Protein AF-A0A401JDH5-F1 (afdb_monomer)

pLDDT: mean 74.89, std 17.39, range [32.38, 92.31]

Secondary structure (DSSP, 8-state):
--HHHHHHHHHHHHHHHHHTT--HHHHHHHHHHHHHHHHHHHHHSTTT-PPPSSPTTSSHHHHTT--HHHHHHHHHHHHHHHHTSSTHHHHHH-----------

Foldseek 3Di:
DDPVVVVVVLVVVVVVVVVVVDDPVNSVLLVVVLVLLVVLVVCCDPPNVDDRPQDPCLGPVVLVVDDDPR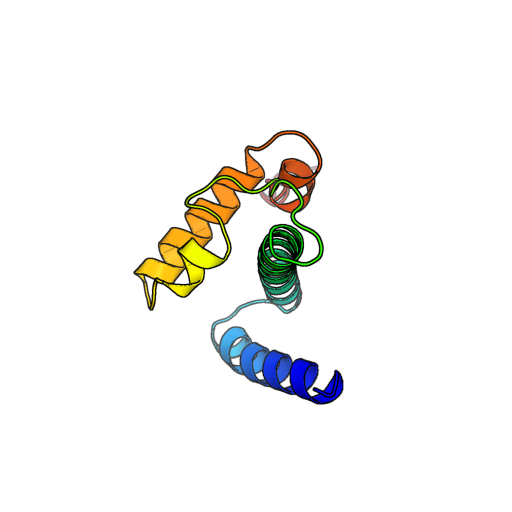SVVSPVVSLVVQCPDPDPSVVSSVPPPPPPDDDD

Structure (mmCIF, N/CA/C/O backbone):
data_AF-A0A401JDH5-F1
#
_entry.id   AF-A0A401JDH5-F1
#
loop_
_atom_site.group_PDB
_atom_site.id
_atom_site.type_symbol
_atom_site.label_atom_id
_atom_site.label_alt_id
_atom_site.label_comp_id
_atom_site.label_asym_id
_atom_site.label_entity_id
_atom_site.label_seq_id
_atom_site.pdbx_PDB_ins_code
_atom_site.Cartn_x
_atom_site.Cartn_y
_atom_site.Cartn_z
_atom_site.occupancy
_atom_site.B_iso_or_equiv
_atom_site.auth_seq_id
_atom_site.auth_comp_id
_atom_site.auth_asym_id
_atom_site.auth_atom_id
_atom_site.pdbx_PDB_model_num
ATOM 1 N N . MET A 1 1 ? 12.367 -19.260 7.137 1.00 44.72 1 MET A N 1
ATOM 2 C CA . MET A 1 1 ? 12.851 -18.514 5.951 1.00 44.72 1 MET A CA 1
ATOM 3 C C . MET A 1 1 ? 13.953 -17.570 6.401 1.00 44.72 1 MET A C 1
ATOM 5 O O . MET A 1 1 ? 13.745 -16.867 7.377 1.00 44.72 1 MET A O 1
ATOM 9 N N . ASN A 1 2 ? 15.125 -17.612 5.762 1.00 49.81 2 ASN A N 1
ATOM 10 C CA . ASN A 1 2 ? 16.282 -16.779 6.109 1.00 49.81 2 ASN A CA 1
ATOM 11 C C . ASN A 1 2 ? 16.109 -15.377 5.490 1.00 49.81 2 ASN A C 1
ATOM 13 O O . ASN A 1 2 ? 15.767 -15.271 4.310 1.00 49.81 2 ASN A O 1
ATOM 17 N N . SER A 1 3 ? 16.322 -14.314 6.272 1.00 44.88 3 SER A N 1
ATOM 18 C CA . SER A 1 3 ? 16.197 -12.913 5.838 1.00 44.88 3 SER A CA 1
ATOM 19 C C . SER A 1 3 ? 17.050 -12.606 4.604 1.00 44.88 3 SER A C 1
ATOM 21 O O . SER A 1 3 ? 16.593 -11.898 3.709 1.00 44.88 3 SER A O 1
ATOM 23 N N . ALA A 1 4 ? 18.224 -13.231 4.480 1.00 45.50 4 ALA A N 1
ATOM 24 C CA . ALA A 1 4 ? 19.095 -13.103 3.311 1.00 45.50 4 ALA A CA 1
ATOM 25 C C . ALA A 1 4 ? 18.425 -13.563 2.001 1.00 45.50 4 ALA A C 1
ATOM 27 O O . ALA A 1 4 ? 18.631 -12.965 0.948 1.00 45.50 4 ALA A O 1
ATOM 28 N N . THR A 1 5 ? 17.573 -14.591 2.058 1.00 46.34 5 THR A N 1
ATOM 29 C CA . THR A 1 5 ? 16.857 -15.113 0.883 1.00 46.34 5 THR A CA 1
ATOM 30 C C . THR A 1 5 ? 15.744 -14.168 0.426 1.00 46.34 5 THR A C 1
ATOM 32 O O . THR A 1 5 ? 15.484 -14.054 -0.769 1.00 46.34 5 THR A O 1
ATOM 35 N N . ILE A 1 6 ? 15.095 -13.468 1.362 1.00 55.09 6 ILE A N 1
ATOM 36 C CA . ILE A 1 6 ? 14.093 -12.439 1.047 1.00 55.09 6 ILE A CA 1
ATOM 37 C C . ILE A 1 6 ? 14.787 -11.228 0.423 1.00 55.09 6 ILE A C 1
ATOM 39 O O . ILE A 1 6 ? 14.360 -10.765 -0.629 1.00 55.09 6 ILE A O 1
ATOM 43 N N . VAL A 1 7 ? 15.906 -10.787 1.008 1.00 49.97 7 VAL A N 1
ATOM 44 C CA . VAL A 1 7 ? 16.716 -9.686 0.469 1.00 49.97 7 VAL A CA 1
ATOM 45 C C . VAL A 1 7 ? 17.191 -9.995 -0.947 1.00 49.97 7 VAL A C 1
ATOM 47 O O . VAL A 1 7 ? 17.048 -9.141 -1.808 1.00 49.97 7 VAL A O 1
ATOM 50 N N . GLN A 1 8 ? 17.664 -11.211 -1.235 1.00 48.81 8 GLN A N 1
ATOM 51 C CA . GLN A 1 8 ? 18.064 -11.588 -2.597 1.00 48.81 8 GLN A CA 1
ATOM 52 C C . GLN A 1 8 ? 16.902 -11.614 -3.597 1.00 48.81 8 GLN A C 1
ATOM 54 O O . GLN A 1 8 ? 17.077 -11.188 -4.736 1.00 48.81 8 GLN A O 1
ATOM 59 N N . LYS A 1 9 ? 15.712 -12.082 -3.198 1.00 57.34 9 LYS A N 1
ATOM 60 C CA . LYS A 1 9 ? 14.530 -12.046 -4.077 1.00 57.34 9 LYS A CA 1
ATOM 61 C C . LYS A 1 9 ? 14.093 -10.616 -4.377 1.00 57.34 9 LYS A C 1
ATOM 63 O O . LYS A 1 9 ? 13.799 -10.313 -5.527 1.00 57.34 9 LYS A O 1
ATOM 68 N N . LEU A 1 10 ? 14.115 -9.751 -3.364 1.00 53.47 10 LEU A N 1
ATOM 69 C CA . LEU A 1 10 ? 13.877 -8.320 -3.529 1.00 53.47 10 LEU A CA 1
ATOM 70 C C . LEU A 1 10 ? 14.938 -7.706 -4.448 1.00 53.47 10 LEU A C 1
ATOM 72 O O . LEU A 1 10 ? 14.581 -7.002 -5.379 1.00 53.47 10 LEU A O 1
ATOM 76 N N . TRP A 1 11 ? 16.217 -8.042 -4.260 1.00 57.84 11 TRP A N 1
ATOM 77 C CA . TRP A 1 11 ? 17.330 -7.539 -5.075 1.00 57.84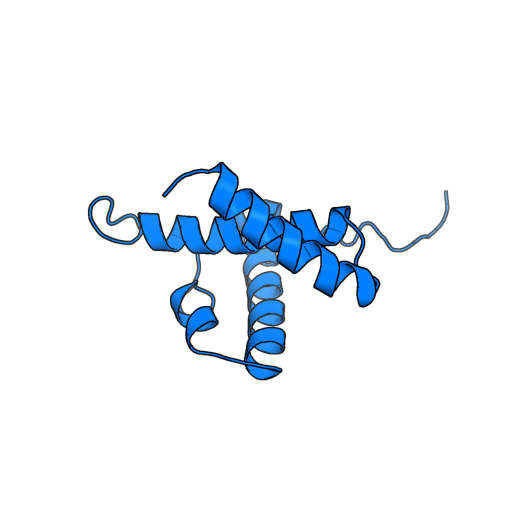 11 TRP A CA 1
ATOM 78 C C . TRP A 1 11 ? 17.223 -7.940 -6.551 1.00 57.84 11 TRP A C 1
ATOM 80 O O . TRP A 1 11 ? 17.463 -7.126 -7.438 1.00 57.84 11 TRP A O 1
ATOM 90 N N . ASN A 1 12 ? 16.805 -9.177 -6.826 1.00 58.09 12 ASN A N 1
ATOM 91 C CA . ASN A 1 12 ? 16.576 -9.643 -8.193 1.00 58.09 12 ASN A CA 1
ATOM 92 C C . ASN A 1 12 ? 15.400 -8.919 -8.860 1.00 58.09 12 ASN A C 1
ATOM 94 O O . ASN A 1 12 ? 15.472 -8.630 -10.050 1.00 58.09 12 ASN A O 1
ATOM 98 N N . TYR A 1 13 ? 14.359 -8.574 -8.099 1.00 56.19 13 TYR A N 1
ATOM 99 C CA . TYR A 1 13 ? 13.250 -7.754 -8.591 1.00 56.19 13 TYR A CA 1
ATOM 100 C C . TYR A 1 13 ? 13.674 -6.292 -8.828 1.00 56.19 13 TYR A C 1
ATOM 102 O O . TYR A 1 13 ? 13.257 -5.692 -9.815 1.00 56.19 13 TYR A O 1
ATOM 110 N N . CYS A 1 14 ? 14.565 -5.739 -7.986 1.00 52.62 14 CYS A N 1
ATOM 111 C CA . CYS A 1 14 ? 15.139 -4.399 -8.180 1.00 52.62 14 CYS A CA 1
ATOM 112 C C . CYS A 1 14 ? 15.835 -4.260 -9.533 1.00 52.62 14 CYS A C 1
ATOM 114 O O . CYS A 1 14 ? 15.753 -3.206 -10.153 1.00 52.62 14 CYS A O 1
ATOM 116 N N . ASN A 1 15 ? 16.571 -5.294 -9.955 1.00 57.91 15 ASN A N 1
ATOM 117 C CA . ASN A 1 15 ? 17.327 -5.251 -11.205 1.00 57.91 15 ASN A CA 1
ATOM 118 C C . ASN A 1 15 ? 16.389 -5.133 -12.410 1.00 57.91 15 ASN A C 1
ATOM 120 O O . ASN A 1 15 ? 16.652 -4.324 -13.286 1.00 57.91 15 ASN A O 1
ATOM 124 N N . VAL A 1 16 ? 15.259 -5.848 -12.388 1.00 59.75 16 VAL A N 1
ATOM 125 C CA . VAL A 1 16 ? 14.232 -5.769 -13.438 1.00 59.75 16 VAL A CA 1
ATOM 126 C C . VAL A 1 16 ? 13.591 -4.375 -13.486 1.00 59.75 16 VAL A C 1
ATOM 128 O O . VAL A 1 16 ? 13.462 -3.802 -14.556 1.00 59.75 16 VAL A O 1
ATOM 131 N N . LEU A 1 17 ? 13.256 -3.785 -12.332 1.00 57.12 17 LEU A N 1
ATOM 132 C CA . LEU A 1 17 ? 12.608 -2.461 -12.269 1.00 57.12 17 LEU A CA 1
ATOM 133 C C . LEU A 1 17 ? 13.558 -1.289 -12.568 1.00 57.12 17 LEU A C 1
ATOM 135 O O . LEU A 1 17 ? 13.126 -0.232 -13.027 1.00 57.12 17 LEU A O 1
ATOM 139 N N . ARG A 1 18 ? 14.858 -1.458 -12.303 1.00 56.59 18 ARG A N 1
ATOM 140 C CA . ARG A 1 18 ? 15.892 -0.479 -12.660 1.00 56.59 18 ARG A CA 1
ATOM 141 C C . ARG A 1 18 ? 16.055 -0.365 -14.174 1.00 56.59 18 ARG A C 1
ATOM 143 O O . ARG A 1 18 ? 16.283 0.742 -14.661 1.00 56.59 18 ARG A O 1
ATOM 150 N N . ASP A 1 19 ? 15.939 -1.480 -14.891 1.00 59.16 19 ASP A N 1
ATOM 151 C CA . ASP A 1 19 ? 16.027 -1.499 -16.353 1.00 59.16 19 ASP A CA 1
ATOM 152 C C . ASP A 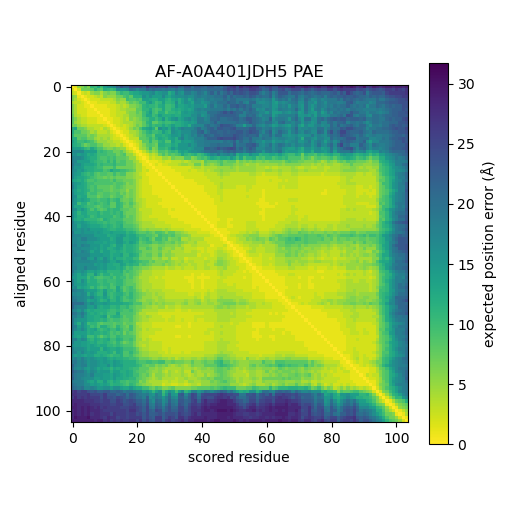1 19 ? 14.857 -0.728 -17.005 1.00 59.16 19 ASP A C 1
ATOM 154 O O . ASP A 1 19 ? 15.033 -0.151 -18.077 1.00 59.16 19 ASP A O 1
ATOM 158 N N . ASP A 1 20 ? 13.727 -0.582 -16.297 1.00 61.50 20 ASP A N 1
ATOM 159 C CA . ASP A 1 20 ? 12.567 0.240 -16.684 1.00 61.50 20 ASP A CA 1
ATOM 160 C C . ASP A 1 20 ? 12.660 1.722 -16.234 1.00 61.50 20 ASP A C 1
ATOM 162 O O . ASP A 1 20 ? 11.713 2.495 -16.394 1.00 61.50 20 ASP A O 1
ATOM 166 N N . GLY A 1 21 ? 13.800 2.158 -15.678 1.00 65.19 21 GLY A N 1
ATOM 167 C CA . GLY A 1 21 ? 14.065 3.564 -15.331 1.00 65.19 21 GLY A CA 1
ATOM 168 C C . GLY A 1 21 ? 13.647 4.001 -13.920 1.00 65.19 21 GLY A C 1
ATOM 169 O O . GLY A 1 21 ? 13.711 5.193 -13.611 1.00 65.19 21 GLY A O 1
ATOM 170 N N . MET A 1 22 ? 13.256 3.072 -13.041 1.00 72.25 22 MET A N 1
ATOM 171 C CA . MET A 1 22 ? 12.922 3.377 -11.644 1.00 72.25 22 MET A CA 1
ATOM 172 C C . MET A 1 22 ? 14.181 3.695 -10.821 1.00 72.25 22 MET A C 1
ATOM 174 O O . MET A 1 22 ? 15.165 2.947 -10.846 1.00 72.25 22 MET A O 1
ATOM 178 N N . SER A 1 23 ? 14.161 4.787 -10.048 1.00 74.94 23 SER A N 1
ATOM 179 C CA . SER A 1 23 ? 15.271 5.101 -9.143 1.00 74.94 23 SER A CA 1
ATOM 180 C C . SER A 1 23 ? 15.280 4.166 -7.925 1.00 74.94 23 SER A C 1
ATOM 182 O O . SER A 1 23 ? 14.250 3.639 -7.505 1.00 74.94 23 SER A O 1
ATOM 184 N N . TYR A 1 24 ? 16.450 3.977 -7.305 1.00 71.69 24 TYR A N 1
ATOM 185 C CA . TYR A 1 24 ? 16.560 3.177 -6.076 1.00 71.69 24 TYR A CA 1
ATOM 186 C C . TYR A 1 24 ? 15.662 3.714 -4.947 1.00 71.69 24 TYR A C 1
ATOM 188 O O . TYR A 1 24 ? 15.093 2.929 -4.192 1.00 71.69 24 TYR A O 1
ATOM 196 N N . GLY A 1 25 ? 15.520 5.041 -4.849 1.00 75.25 25 GLY A N 1
ATOM 197 C CA . GLY A 1 25 ? 14.644 5.684 -3.868 1.00 75.25 25 GLY A CA 1
ATOM 19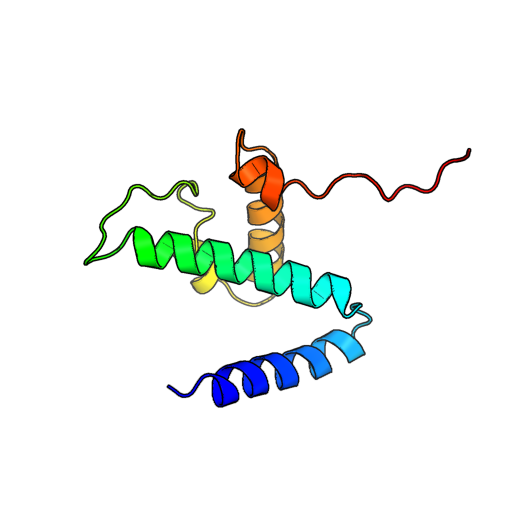8 C C . GLY A 1 25 ? 13.175 5.334 -4.094 1.00 75.25 25 GLY A C 1
ATOM 199 O O . GLY A 1 25 ? 12.510 4.897 -3.157 1.00 75.25 25 GLY A O 1
ATOM 200 N N . ASP A 1 26 ? 12.708 5.432 -5.342 1.00 74.88 26 ASP A N 1
ATOM 201 C CA . ASP A 1 26 ? 11.326 5.094 -5.705 1.00 74.88 26 ASP A CA 1
ATOM 202 C C . ASP A 1 26 ? 11.026 3.618 -5.425 1.00 74.88 26 ASP A C 1
ATOM 204 O O . ASP A 1 26 ? 9.985 3.283 -4.865 1.00 74.88 26 ASP A O 1
ATOM 208 N N . TYR A 1 27 ? 11.963 2.721 -5.737 1.00 74.44 27 TYR A N 1
ATOM 209 C CA . TYR A 1 27 ? 11.793 1.297 -5.460 1.00 74.44 27 TYR A CA 1
ATOM 210 C C . TYR A 1 27 ? 11.667 0.993 -3.959 1.00 74.44 27 TYR A C 1
ATOM 212 O O . TYR A 1 27 ? 10.782 0.241 -3.541 1.00 74.44 27 TYR A O 1
ATOM 220 N N . VAL A 1 28 ? 12.545 1.570 -3.131 1.00 80.69 28 VAL A N 1
ATOM 221 C CA . VAL A 1 28 ? 12.495 1.379 -1.673 1.00 80.69 28 VAL A CA 1
ATOM 222 C C . VAL A 1 28 ? 11.187 1.931 -1.100 1.00 80.69 28 VAL A C 1
ATOM 224 O O . VAL A 1 28 ? 10.604 1.309 -0.208 1.00 80.69 28 VAL A O 1
ATOM 227 N N . GLU A 1 29 ? 10.693 3.051 -1.631 1.00 83.62 29 GLU A N 1
ATOM 228 C CA . GLU A 1 29 ? 9.386 3.610 -1.276 1.00 83.62 29 GLU A CA 1
ATOM 229 C C . GLU A 1 29 ? 8.249 2.628 -1.608 1.00 83.62 29 GLU A C 1
ATOM 231 O O . GLU A 1 29 ? 7.470 2.272 -0.720 1.00 83.62 29 GLU A O 1
ATOM 236 N N . GLN A 1 30 ? 8.202 2.095 -2.836 1.00 82.31 30 GLN A N 1
ATOM 237 C CA . GLN A 1 30 ? 7.165 1.134 -3.234 1.00 82.31 30 GLN A CA 1
ATOM 238 C C . GLN A 1 30 ? 7.196 -0.150 -2.394 1.00 82.31 30 GLN A C 1
ATOM 240 O O . GLN A 1 30 ? 6.153 -0.635 -1.947 1.00 82.31 30 GLN A O 1
ATOM 245 N N . LEU A 1 31 ? 8.385 -0.684 -2.103 1.00 83.75 31 LEU A N 1
ATOM 246 C CA . LEU A 1 31 ? 8.512 -1.816 -1.184 1.00 83.75 31 LEU A CA 1
ATOM 247 C C . LEU A 1 31 ? 7.998 -1.492 0.218 1.00 83.75 31 LEU A C 1
ATOM 249 O O . LEU A 1 31 ? 7.380 -2.343 0.859 1.00 83.75 31 LEU A O 1
ATOM 253 N N . THR A 1 32 ? 8.271 -0.282 0.703 1.00 86.50 32 THR A N 1
ATOM 254 C CA . THR A 1 32 ? 7.840 0.158 2.031 1.00 86.50 32 THR A CA 1
ATOM 255 C C . THR A 1 32 ? 6.316 0.180 2.112 1.00 86.50 32 THR A C 1
ATOM 257 O O . THR A 1 32 ? 5.747 -0.350 3.068 1.00 86.50 32 THR A O 1
ATOM 260 N N . TYR A 1 33 ? 5.640 0.693 1.083 1.00 88.19 33 TYR A N 1
ATOM 261 C CA . TYR A 1 33 ? 4.178 0.680 0.983 1.00 88.19 33 TYR A CA 1
ATOM 262 C C . TYR A 1 33 ? 3.593 -0.733 0.983 1.00 88.19 33 TYR A C 1
ATOM 264 O O . TYR A 1 33 ? 2.702 -1.034 1.784 1.00 88.19 33 TYR A O 1
ATOM 272 N N . LEU A 1 34 ? 4.134 -1.627 0.153 1.00 88.69 34 LEU A N 1
ATOM 273 C CA . LEU A 1 34 ? 3.708 -3.028 0.113 1.00 88.69 34 LEU A CA 1
ATOM 274 C C . LEU A 1 34 ? 3.926 -3.732 1.458 1.00 88.69 34 LEU A C 1
ATOM 276 O O . LEU A 1 34 ? 3.068 -4.495 1.909 1.00 88.69 34 LEU A O 1
ATOM 280 N N . LEU A 1 35 ? 5.040 -3.446 2.136 1.00 88.69 35 LEU A N 1
ATOM 281 C CA . LEU A 1 35 ? 5.330 -3.998 3.454 1.00 88.69 35 LEU A CA 1
ATOM 282 C C . LEU A 1 35 ? 4.315 -3.521 4.500 1.00 88.69 35 LEU A C 1
ATOM 284 O O . LEU A 1 35 ? 3.809 -4.344 5.262 1.00 88.69 35 LEU A O 1
ATOM 288 N N . PHE A 1 36 ? 3.965 -2.231 4.515 1.00 89.31 36 PHE A N 1
ATOM 289 C CA . PHE A 1 36 ? 2.937 -1.703 5.417 1.00 89.31 36 PHE A CA 1
ATOM 290 C C . PHE A 1 36 ? 1.584 -2.383 5.208 1.00 89.31 36 PHE A C 1
ATOM 292 O O . PHE A 1 36 ? 0.955 -2.803 6.183 1.00 89.31 36 PHE A O 1
ATOM 299 N N . LEU A 1 37 ? 1.161 -2.546 3.953 1.00 89.19 37 LEU A N 1
ATOM 300 C CA . LEU A 1 37 ? -0.082 -3.240 3.611 1.00 89.19 37 LEU A CA 1
ATOM 301 C C . LEU A 1 37 ? -0.060 -4.698 4.075 1.00 89.19 37 LEU A C 1
ATOM 303 O O . LEU A 1 37 ? -1.008 -5.165 4.713 1.00 89.19 37 LEU A O 1
ATOM 307 N N . LYS A 1 38 ? 1.045 -5.409 3.825 1.00 89.62 38 LYS A N 1
ATOM 308 C CA . LYS A 1 38 ? 1.204 -6.797 4.268 1.00 89.62 38 LYS A CA 1
ATOM 309 C C . LYS A 1 38 ? 1.199 -6.918 5.790 1.00 89.62 38 LYS A C 1
ATOM 311 O O . LYS A 1 38 ? 0.590 -7.851 6.313 1.00 89.62 38 LYS A O 1
ATOM 316 N N . MET A 1 39 ? 1.857 -5.998 6.495 1.00 89.50 39 MET A N 1
ATOM 317 C CA . MET A 1 39 ? 1.899 -5.965 7.959 1.00 89.50 39 MET A CA 1
ATOM 318 C C . MET A 1 39 ? 0.528 -5.663 8.568 1.00 89.50 39 MET A C 1
ATOM 320 O O . MET A 1 39 ? 0.172 -6.274 9.576 1.00 89.50 39 MET A O 1
ATOM 324 N N . ALA A 1 40 ? -0.243 -4.749 7.971 1.00 88.81 40 ALA A N 1
ATOM 325 C CA . ALA A 1 40 ? -1.614 -4.468 8.395 1.00 88.81 40 ALA A CA 1
ATOM 326 C C . ALA A 1 40 ? -2.504 -5.716 8.263 1.00 88.81 40 ALA A C 1
ATOM 328 O O . ALA A 1 40 ? -3.242 -6.043 9.191 1.00 88.81 40 ALA A O 1
ATOM 329 N N . ASP A 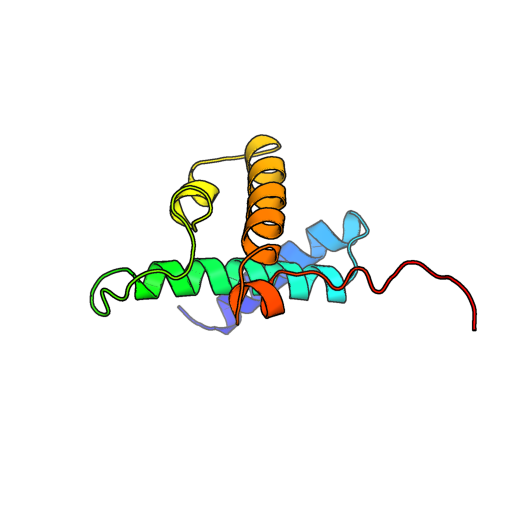1 41 ? -2.365 -6.454 7.161 1.00 90.62 41 ASP A N 1
ATOM 330 C CA . ASP A 1 41 ? -3.067 -7.721 6.929 1.00 90.62 41 ASP A CA 1
ATOM 331 C C . ASP A 1 41 ? -2.608 -8.857 7.862 1.00 90.62 41 ASP A C 1
ATOM 333 O O . ASP A 1 41 ? -3.435 -9.617 8.350 1.00 90.62 41 ASP A O 1
ATOM 337 N N . GLU A 1 42 ? -1.314 -8.973 8.181 1.00 90.75 42 GLU A N 1
ATOM 338 C CA . GLU A 1 42 ? -0.857 -9.949 9.192 1.00 90.75 42 GLU A CA 1
ATOM 339 C C . GLU A 1 42 ? -1.426 -9.635 10.583 1.00 90.75 42 GLU A C 1
ATOM 341 O O . GLU A 1 42 ? -1.821 -10.534 11.323 1.00 90.75 42 GLU A O 1
ATOM 346 N N . ARG A 1 43 ? -1.500 -8.349 10.948 1.00 90.50 43 ARG A N 1
ATOM 347 C CA . ARG A 1 43 ? -2.036 -7.917 12.247 1.00 90.50 43 ARG A CA 1
ATOM 348 C C . ARG A 1 43 ? -3.546 -8.064 12.361 1.00 90.50 43 ARG A C 1
ATOM 350 O O . ARG A 1 43 ? -4.039 -8.226 13.478 1.00 90.50 43 ARG A O 1
ATOM 357 N N . SER A 1 44 ? -4.276 -8.016 11.250 1.00 91.56 44 SER A N 1
ATOM 358 C CA . SER A 1 44 ? -5.723 -8.235 11.261 1.00 91.56 44 SER A CA 1
ATOM 359 C C . SER A 1 44 ? -6.116 -9.705 11.387 1.00 91.56 44 SER A C 1
ATOM 361 O O . SER A 1 44 ? -7.260 -10.011 11.720 1.00 91.56 44 SER A O 1
ATOM 363 N N . ARG A 1 45 ? -5.166 -10.621 11.183 1.00 88.19 45 ARG A N 1
ATOM 364 C CA . ARG A 1 45 ? -5.372 -12.069 11.261 1.00 88.19 45 ARG A CA 1
ATOM 365 C C . ARG A 1 45 ? -4.977 -12.634 12.632 1.00 88.19 45 ARG A C 1
ATOM 367 O O . ARG A 1 45 ? -4.288 -11.971 13.419 1.00 88.19 45 ARG A O 1
ATOM 374 N N . PRO A 1 46 ? -5.391 -13.874 12.949 1.00 88.38 46 PRO A N 1
ATOM 375 C CA . PRO A 1 46 ? -4.887 -14.582 14.117 1.00 88.38 46 PRO A CA 1
ATOM 376 C C . PRO A 1 46 ? -3.352 -14.679 14.093 1.00 88.38 46 PRO A C 1
ATOM 378 O O . PRO A 1 46 ? -2.782 -14.936 13.032 1.00 88.38 46 PRO A O 1
ATOM 381 N N . PRO A 1 47 ? -2.670 -14.511 15.240 1.00 89.75 47 PRO A N 1
ATOM 382 C CA . PRO A 1 47 ? -3.212 -14.444 16.604 1.00 89.75 47 PRO A CA 1
ATOM 383 C C . PRO A 1 47 ? -3.637 -13.041 17.068 1.00 89.75 47 PRO A C 1
ATOM 385 O O . PRO A 1 47 ? -4.236 -12.909 18.134 1.00 89.75 47 PRO A O 1
ATOM 388 N N . TYR A 1 48 ? -3.319 -11.994 16.308 1.00 90.38 48 TYR A N 1
ATOM 389 C CA . TYR A 1 48 ? -3.438 -10.611 16.768 1.00 90.38 48 TYR A CA 1
ATOM 390 C C . TYR A 1 48 ? -4.865 -10.066 16.672 1.00 90.38 48 TYR A C 1
ATOM 392 O O . TYR A 1 48 ? -5.300 -9.378 17.593 1.00 90.38 48 TYR A O 1
ATOM 400 N N . ASN A 1 49 ? -5.584 -10.391 15.589 1.00 90.50 49 ASN A N 1
ATOM 401 C CA . ASN A 1 49 ? -6.978 -9.990 15.341 1.00 90.50 49 ASN A CA 1
ATOM 402 C C . ASN A 1 49 ? -7.239 -8.482 15.561 1.00 90.50 49 ASN A C 1
ATOM 404 O O . ASN A 1 49 ? -8.276 -8.088 16.096 1.00 90.50 49 ASN A O 1
ATOM 408 N N . GLN A 1 50 ? -6.279 -7.628 15.199 1.00 91.00 50 GLN A N 1
ATOM 409 C CA . GLN A 1 50 ? -6.402 -6.179 15.352 1.00 91.00 50 GLN A CA 1
ATOM 410 C C . GLN A 1 50 ? -7.281 -5.593 14.247 1.00 91.00 50 GLN A C 1
ATOM 412 O O . GLN A 1 50 ? -7.281 -6.064 13.113 1.00 91.00 50 GLN A O 1
ATOM 417 N N . ALA A 1 51 ? -8.006 -4.516 14.549 1.00 86.38 51 ALA A N 1
ATOM 418 C CA . ALA A 1 51 ? -8.709 -3.780 13.508 1.00 86.38 51 ALA A CA 1
ATOM 419 C C . ALA A 1 51 ? -7.693 -3.238 12.488 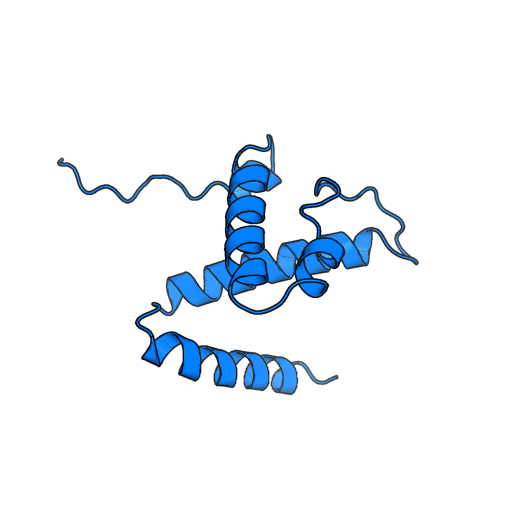1.00 86.38 51 ALA A C 1
ATOM 421 O O . ALA A 1 51 ? -6.758 -2.520 12.854 1.00 86.38 51 ALA A O 1
ATOM 422 N N . SER A 1 52 ? -7.870 -3.598 11.215 1.00 86.62 52 SER A N 1
ATOM 423 C CA . SER A 1 52 ? -7.045 -3.051 10.141 1.00 86.62 52 SER A CA 1
ATOM 424 C C . SER A 1 52 ? -7.326 -1.553 10.007 1.00 86.62 52 SER A C 1
ATOM 426 O O . SER A 1 52 ? -8.492 -1.168 9.904 1.00 86.62 52 SER A O 1
ATOM 428 N N . PRO A 1 53 ? -6.292 -0.697 9.971 1.00 82.06 53 PRO A N 1
ATOM 429 C CA . PRO A 1 53 ? -6.476 0.716 9.666 1.00 82.06 53 PRO A CA 1
ATOM 430 C C . PRO A 1 53 ? -6.741 0.944 8.166 1.00 82.06 53 PRO A C 1
ATOM 432 O O . PRO A 1 53 ? -7.176 2.024 7.778 1.00 82.06 53 PRO A O 1
ATOM 435 N N . VAL A 1 54 ? -6.471 -0.059 7.323 1.00 86.81 54 VAL A N 1
ATOM 436 C CA . VAL A 1 54 ? -6.675 -0.018 5.872 1.00 86.81 54 VAL A CA 1
ATOM 437 C C . VAL A 1 54 ? -8.122 -0.376 5.546 1.00 86.81 54 VAL A C 1
ATOM 439 O O . VAL A 1 54 ? -8.632 -1.391 6.027 1.00 86.81 54 VAL A O 1
ATOM 442 N N . LEU A 1 55 ? -8.763 0.450 4.716 1.00 86.06 55 LEU A N 1
ATOM 443 C CA . LEU A 1 55 ? -10.135 0.251 4.256 1.00 86.06 55 LEU A CA 1
ATOM 444 C C . LEU A 1 55 ? -10.274 -1.030 3.422 1.00 86.06 55 LEU A C 1
ATOM 446 O O . LEU A 1 55 ? -9.410 -1.362 2.609 1.00 86.06 55 LEU A O 1
ATOM 450 N N . ALA A 1 56 ? -11.406 -1.718 3.588 1.00 85.94 56 ALA A N 1
ATOM 451 C CA . ALA A 1 56 ? -11.744 -2.883 2.780 1.00 85.94 56 ALA A CA 1
ATOM 452 C C . ALA A 1 56 ? -11.788 -2.512 1.288 1.00 85.94 56 ALA A C 1
ATOM 454 O O . ALA A 1 56 ? -12.343 -1.478 0.916 1.00 85.94 56 ALA A O 1
ATOM 455 N N . GLY A 1 57 ? -11.206 -3.363 0.442 1.00 89.75 57 GLY A N 1
ATOM 456 C CA . GLY A 1 57 ? -11.073 -3.107 -0.997 1.00 89.75 57 GLY A CA 1
ATOM 457 C C . GLY A 1 57 ? -9.777 -2.398 -1.401 1.00 89.75 57 GLY A C 1
ATOM 458 O O . GLY A 1 57 ? -9.444 -2.435 -2.577 1.00 89.75 57 GLY A O 1
ATOM 459 N N . TYR A 1 58 ? -9.020 -1.851 -0.446 1.00 91.19 58 TYR A N 1
ATOM 460 C CA . TYR A 1 58 ? -7.672 -1.290 -0.642 1.00 91.19 58 TYR A CA 1
ATOM 461 C C . TYR A 1 58 ? -6.622 -2.026 0.213 1.00 91.19 58 TYR A C 1
ATOM 463 O O . TYR A 1 58 ? -5.544 -1.516 0.509 1.00 91.19 58 TYR A O 1
ATOM 471 N N . ASP A 1 59 ? -6.966 -3.230 0.668 1.00 90.44 59 ASP A N 1
ATOM 472 C CA . ASP A 1 59 ? -6.165 -4.070 1.550 1.00 90.44 59 ASP A CA 1
ATOM 473 C C . ASP A 1 59 ? -5.277 -5.056 0.775 1.00 90.44 59 ASP A C 1
ATOM 475 O O . ASP A 1 59 ? -5.410 -5.251 -0.435 1.00 90.44 59 ASP A O 1
ATOM 479 N N . TRP A 1 60 ? -4.358 -5.714 1.485 1.00 91.00 60 TRP A N 1
ATOM 480 C CA . TRP A 1 60 ? -3.476 -6.713 0.881 1.00 91.00 60 TRP A CA 1
ATOM 481 C C . TRP A 1 60 ? -4.234 -7.837 0.140 1.00 91.00 60 TRP A C 1
ATOM 483 O O . TRP A 1 60 ? -3.850 -8.158 -0.986 1.00 91.00 60 TRP A O 1
ATOM 493 N N . PRO A 1 61 ? -5.328 -8.418 0.683 1.00 92.31 61 PRO A N 1
ATOM 494 C CA . PRO A 1 61 ? -6.144 -9.384 -0.051 1.00 92.31 61 PRO A CA 1
ATOM 495 C C . PRO A 1 61 ? -6.739 -8.865 -1.364 1.00 92.31 61 PRO A C 1
ATOM 497 O O . PRO A 1 61 ? -6.921 -9.663 -2.282 1.00 92.31 61 PRO A O 1
ATOM 500 N N . SER A 1 62 ? -7.085 -7.578 -1.462 1.00 91.62 62 SER A N 1
ATOM 501 C CA . SER A 1 62 ? -7.610 -6.987 -2.700 1.00 91.62 62 SER A CA 1
ATOM 502 C C . SER A 1 62 ? -6.552 -6.888 -3.803 1.00 91.62 62 SER A C 1
ATOM 504 O O . SER A 1 62 ? -6.876 -7.092 -4.970 1.00 91.62 62 SER A O 1
ATOM 506 N N . LEU A 1 63 ? -5.291 -6.649 -3.424 1.00 88.50 63 LEU A N 1
ATOM 507 C CA . LEU A 1 63 ? -4.152 -6.554 -4.339 1.00 88.50 63 LEU A CA 1
ATOM 508 C C . LEU A 1 63 ? -3.781 -7.915 -4.918 1.00 88.50 63 LEU A C 1
ATOM 510 O O . LEU A 1 63 ? -3.747 -8.079 -6.128 1.00 88.50 63 LEU A O 1
ATOM 514 N N . VAL A 1 64 ? -3.578 -8.924 -4.068 1.00 88.94 64 VAL A N 1
ATOM 515 C CA . VAL A 1 64 ? -3.102 -10.255 -4.506 1.00 88.94 64 VAL A CA 1
ATOM 516 C C . VAL A 1 64 ? -4.112 -11.053 -5.341 1.00 88.94 64 VAL A C 1
ATOM 518 O O . VAL A 1 64 ? -3.814 -12.168 -5.757 1.00 88.94 64 VAL A O 1
ATOM 521 N N . LYS A 1 65 ? -5.324 -10.526 -5.540 1.00 88.00 65 LYS A N 1
ATOM 522 C CA . LYS A 1 65 ? -6.360 -11.108 -6.407 1.00 88.00 65 LYS A CA 1
ATOM 523 C C . LYS A 1 65 ? -6.323 -10.565 -7.839 1.00 88.00 65 LYS A C 1
ATOM 525 O O . LYS A 1 65 ? -7.132 -11.009 -8.648 1.00 88.00 65 LYS A O 1
ATOM 530 N N . LYS A 1 66 ? -5.466 -9.582 -8.118 1.00 84.44 66 LYS A N 1
ATOM 531 C CA . LYS A 1 66 ? -5.349 -8.900 -9.409 1.00 84.44 66 LYS A CA 1
ATOM 532 C C . LYS A 1 66 ? -3.966 -9.141 -9.990 1.00 84.44 66 LYS A C 1
ATOM 534 O O . LYS A 1 66 ? -3.003 -9.249 -9.236 1.00 84.44 66 LYS A O 1
ATOM 539 N N . ASP A 1 67 ? -3.880 -9.114 -11.315 1.00 76.88 67 ASP A N 1
ATOM 540 C CA . ASP A 1 67 ? -2.645 -9.326 -12.068 1.00 76.88 67 ASP A CA 1
ATOM 541 C C . ASP A 1 67 ? -2.502 -8.288 -13.196 1.00 76.88 67 ASP A C 1
ATOM 543 O O . ASP A 1 67 ? -3.477 -7.652 -13.601 1.00 76.88 67 ASP A O 1
ATOM 547 N N . GLY A 1 68 ? -1.282 -8.119 -13.717 1.00 81.19 68 GLY A N 1
ATOM 548 C CA . GLY A 1 68 ? -1.003 -7.255 -14.872 1.00 81.19 68 GLY A CA 1
ATOM 549 C C . GLY A 1 68 ? -1.437 -5.797 -14.674 1.00 81.19 68 GLY A C 1
ATOM 550 O O . GLY A 1 68 ? -1.240 -5.221 -13.603 1.00 81.19 68 GLY A O 1
ATOM 551 N N . ASP A 1 69 ? -2.038 -5.207 -15.706 1.00 78.81 69 ASP A N 1
ATOM 552 C CA . ASP A 1 69 ? -2.471 -3.803 -15.700 1.00 78.81 69 ASP A CA 1
ATOM 553 C C . ASP A 1 69 ? -3.530 -3.525 -14.621 1.00 78.81 69 ASP A C 1
ATOM 555 O O . ASP A 1 69 ? -3.506 -2.485 -13.966 1.00 78.81 69 ASP A O 1
ATOM 559 N N . GLU A 1 70 ? -4.418 -4.491 -14.359 1.00 76.94 70 GLU A N 1
ATOM 560 C CA . GLU A 1 70 ? -5.455 -4.355 -13.332 1.00 76.94 70 GLU A CA 1
ATOM 561 C C . GLU A 1 70 ? -4.847 -4.242 -11.927 1.00 76.94 70 GLU A C 1
ATOM 563 O O . GLU A 1 70 ? -5.330 -3.472 -11.092 1.00 76.94 70 GLU A O 1
ATOM 568 N N . LEU A 1 71 ? -3.771 -4.992 -11.661 1.00 81.81 71 LEU A N 1
ATOM 569 C CA . LEU A 1 71 ? -3.017 -4.875 -10.415 1.00 81.81 71 LEU A CA 1
ATOM 570 C C . LEU A 1 71 ? -2.365 -3.499 -10.296 1.00 81.81 71 LEU A C 1
ATOM 572 O O . LEU A 1 71 ? -2.426 -2.891 -9.228 1.00 81.81 71 LEU A O 1
ATOM 576 N N . PHE A 1 72 ? -1.751 -3.016 -11.376 1.00 79.25 72 PHE A N 1
ATOM 577 C CA . PHE A 1 72 ? -1.071 -1.725 -11.389 1.00 79.25 72 PHE A CA 1
ATOM 578 C C . PHE A 1 72 ? -2.037 -0.570 -11.096 1.00 79.25 72 PHE A C 1
ATOM 580 O O . PHE A 1 72 ? -1.798 0.222 -10.179 1.00 79.25 72 PHE A O 1
ATOM 587 N N . ASP A 1 73 ? -3.166 -0.522 -11.804 1.00 81.88 73 ASP A N 1
ATOM 588 C CA . ASP A 1 73 ? -4.191 0.505 -11.605 1.00 81.88 73 ASP A CA 1
ATOM 589 C C . ASP A 1 73 ? -4.792 0.438 -10.198 1.00 81.88 73 ASP A C 1
ATOM 591 O O . ASP A 1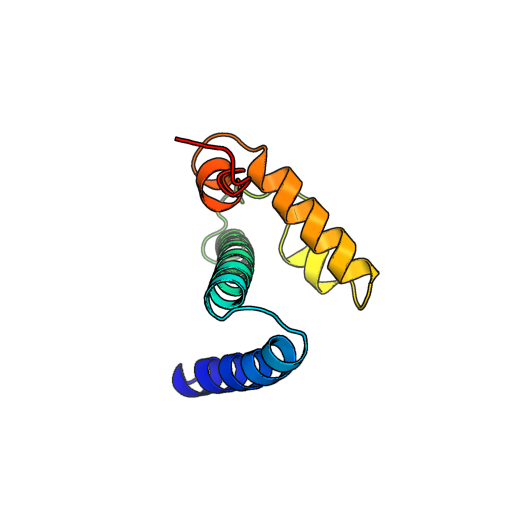 73 ? -4.966 1.462 -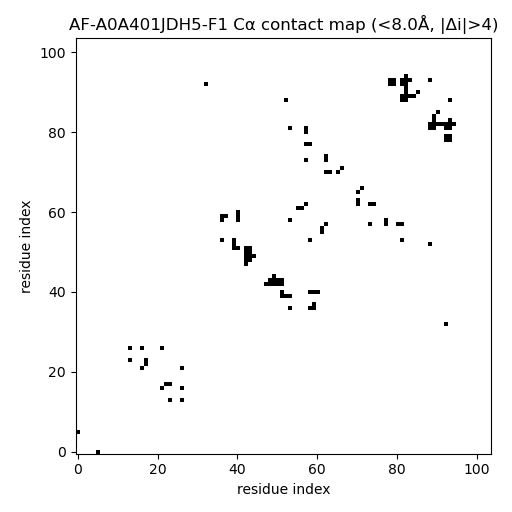9.529 1.00 81.88 73 ASP A O 1
ATOM 595 N N . HIS A 1 74 ? -5.078 -0.772 -9.709 1.00 87.12 74 HIS A N 1
ATOM 596 C CA . HIS A 1 74 ? -5.614 -0.966 -8.362 1.00 87.12 74 HIS A CA 1
ATOM 597 C C . HIS A 1 74 ? -4.627 -0.546 -7.276 1.00 87.12 74 HIS A C 1
ATOM 599 O O . HIS A 1 74 ? -5.015 0.076 -6.283 1.00 87.12 74 HIS A O 1
ATOM 605 N N . TYR A 1 75 ? -3.347 -0.857 -7.462 1.00 86.75 75 TYR A N 1
ATOM 606 C CA . TYR A 1 75 ? -2.290 -0.444 -6.551 1.00 86.75 75 TYR A CA 1
ATOM 607 C C . TYR A 1 75 ? -2.157 1.078 -6.507 1.00 86.75 75 TYR A C 1
ATOM 609 O O . TYR A 1 75 ? -2.131 1.649 -5.416 1.00 86.75 75 TYR A O 1
ATOM 617 N N . ARG A 1 76 ? -2.192 1.758 -7.660 1.00 86.94 76 ARG A N 1
ATOM 618 C CA . ARG A 1 76 ? -2.172 3.226 -7.705 1.00 86.94 76 ARG A CA 1
ATOM 619 C C . ARG A 1 76 ? -3.349 3.838 -6.939 1.00 86.94 76 ARG A C 1
ATOM 621 O O . ARG A 1 76 ? -3.128 4.673 -6.064 1.00 86.94 76 ARG A O 1
ATOM 628 N N . HIS A 1 77 ? -4.576 3.382 -7.200 1.00 89.62 77 HIS A N 1
ATOM 629 C CA . HIS A 1 77 ? -5.759 3.875 -6.482 1.00 89.62 77 HIS A CA 1
ATOM 630 C C . HIS A 1 77 ? -5.702 3.561 -4.980 1.00 89.62 77 HIS A C 1
ATOM 632 O O . HIS A 1 77 ? -6.100 4.388 -4.164 1.00 89.62 77 HIS A O 1
ATOM 638 N N . THR A 1 78 ? -5.151 2.405 -4.598 1.00 90.62 78 THR A N 1
ATOM 639 C CA . THR A 1 78 ? -4.919 2.051 -3.190 1.00 90.62 78 THR A CA 1
ATOM 640 C C . THR A 1 78 ? -4.033 3.084 -2.498 1.00 90.62 78 THR A C 1
ATOM 642 O O . THR A 1 78 ? -4.399 3.586 -1.437 1.00 90.62 78 THR A O 1
ATOM 645 N N . LEU A 1 79 ? -2.895 3.448 -3.096 1.00 89.44 79 LEU A N 1
ATOM 646 C CA . LEU A 1 79 ? -1.998 4.452 -2.517 1.00 89.44 79 LEU A CA 1
ATOM 647 C C . LEU A 1 79 ? -2.666 5.830 -2.416 1.00 89.44 79 LEU A C 1
ATOM 649 O O . LEU A 1 79 ? -2.552 6.489 -1.385 1.00 89.44 79 LEU A O 1
ATOM 653 N N . GLU A 1 80 ? -3.398 6.246 -3.451 1.00 89.31 80 GLU A N 1
ATOM 654 C CA . GLU A 1 80 ? -4.122 7.523 -3.464 1.00 89.31 80 GLU A CA 1
ATOM 655 C C . GLU A 1 80 ? -5.177 7.600 -2.352 1.00 89.31 80 GLU A C 1
ATOM 657 O O . GLU A 1 80 ? -5.243 8.590 -1.620 1.00 89.31 80 GLU A O 1
ATOM 662 N N . GLU A 1 81 ? -5.991 6.557 -2.187 1.00 89.75 81 GLU A N 1
ATOM 663 C CA . GLU A 1 81 ? -7.041 6.518 -1.165 1.00 89.75 81 GLU A CA 1
ATOM 664 C C . GLU A 1 81 ? -6.479 6.440 0.255 1.00 89.75 81 GLU A C 1
ATOM 666 O O . GLU A 1 81 ? -7.032 7.043 1.182 1.00 89.75 81 GLU A O 1
ATOM 671 N N . LEU A 1 82 ? -5.348 5.755 0.434 1.00 88.94 82 LEU A N 1
ATOM 672 C CA . LEU A 1 82 ? -4.640 5.721 1.711 1.00 88.94 82 LEU A CA 1
ATOM 673 C C . LEU A 1 82 ? -3.963 7.052 2.033 1.00 88.94 82 LEU A C 1
ATOM 675 O O . LEU A 1 82 ? -4.000 7.482 3.187 1.00 88.94 82 LEU A O 1
ATOM 679 N N . GLY A 1 83 ? -3.425 7.747 1.031 1.00 87.50 83 GLY A N 1
ATOM 680 C CA . GLY A 1 83 ? -2.853 9.084 1.192 1.00 87.50 83 GLY A CA 1
ATOM 681 C C . GLY A 1 83 ? -3.887 10.148 1.577 1.00 87.50 83 GLY A C 1
ATOM 682 O O . GLY A 1 83 ? -3.551 11.111 2.265 1.00 87.50 83 GLY A O 1
ATOM 683 N N . LYS A 1 84 ? -5.162 9.953 1.215 1.00 87.94 84 LYS A N 1
ATOM 684 C CA . LYS A 1 84 ? -6.281 10.822 1.634 1.00 87.94 84 LYS A CA 1
ATOM 685 C C . LYS A 1 84 ? -6.720 10.596 3.086 1.00 87.94 84 LYS A C 1
ATOM 687 O O . LYS A 1 84 ? -7.468 11.415 3.628 1.00 87.94 84 LYS A O 1
ATOM 692 N N . GLN A 1 85 ? -6.298 9.503 3.727 1.00 85.00 85 GLN A N 1
ATOM 693 C CA . GLN A 1 85 ? -6.675 9.216 5.111 1.00 85.00 85 GLN A CA 1
ATOM 694 C C . GLN A 1 85 ? -6.047 10.215 6.085 1.00 85.00 85 GLN A C 1
ATOM 696 O O . GLN A 1 85 ? -4.985 10.783 5.852 1.00 85.00 85 GLN A O 1
ATOM 701 N N . LYS A 1 86 ? -6.693 10.413 7.235 1.00 80.56 86 LYS A N 1
ATOM 702 C CA . LYS A 1 86 ? -6.120 11.212 8.327 1.00 80.56 86 LYS A CA 1
ATOM 703 C C . LYS A 1 86 ? -5.164 10.367 9.173 1.00 80.56 86 LYS A C 1
ATOM 705 O O . LYS A 1 86 ? -5.266 9.144 9.230 1.00 80.56 86 LYS A O 1
ATOM 710 N N . GLY A 1 87 ? -4.267 11.033 9.897 1.00 82.38 87 GLY A N 1
ATOM 711 C CA . GLY A 1 87 ? -3.351 10.374 10.828 1.00 82.38 87 GLY A CA 1
ATOM 712 C C . GLY A 1 87 ? -2.197 9.658 10.126 1.00 82.38 87 GLY A C 1
ATOM 713 O O . GLY A 1 87 ? -1.712 10.111 9.094 1.00 82.38 87 GLY A O 1
ATOM 714 N N . LEU A 1 88 ? -1.731 8.553 10.712 1.00 81.19 88 LEU A N 1
ATOM 715 C CA . LEU A 1 88 ? -0.498 7.879 10.294 1.00 81.19 88 LEU A CA 1
ATOM 716 C C . LEU A 1 88 ? -0.542 7.365 8.847 1.00 81.19 88 LEU A C 1
ATOM 718 O O . LEU A 1 88 ? 0.461 7.461 8.151 1.00 81.19 88 LEU A O 1
ATOM 722 N N . LEU A 1 89 ? -1.687 6.853 8.382 1.00 82.19 89 LEU A N 1
ATOM 723 C CA . LEU A 1 89 ? -1.819 6.371 7.003 1.00 82.19 89 LEU A CA 1
ATOM 724 C C . LEU A 1 89 ? -1.670 7.506 5.993 1.00 82.19 89 LEU A C 1
ATOM 726 O O . LEU A 1 89 ? -0.881 7.381 5.064 1.00 82.19 89 LEU A O 1
ATOM 730 N N . GLY A 1 90 ? -2.326 8.640 6.240 1.00 81.19 90 GLY A N 1
ATOM 731 C CA . GLY A 1 90 ? -2.100 9.848 5.457 1.00 81.19 90 GLY A CA 1
ATOM 732 C C . GLY A 1 90 ? -0.630 10.234 5.448 1.00 81.19 90 GLY A C 1
ATOM 733 O O . GLY A 1 90 ? -0.065 10.429 4.394 1.00 81.19 90 GLY A O 1
ATOM 734 N N . LEU A 1 91 ? 0.049 10.264 6.593 1.00 81.38 91 LEU A N 1
ATOM 735 C CA . LEU A 1 91 ? 1.467 10.647 6.630 1.00 81.38 91 LEU A CA 1
ATOM 736 C C . LEU A 1 91 ? 2.403 9.690 5.873 1.00 81.38 91 LEU A C 1
ATOM 738 O O . LEU A 1 91 ? 3.407 10.139 5.334 1.00 81.38 91 LEU A O 1
ATOM 742 N N . ILE A 1 92 ? 2.101 8.390 5.852 1.00 80.38 92 ILE A N 1
ATOM 743 C CA . ILE A 1 92 ? 2.927 7.381 5.172 1.00 80.38 92 ILE A CA 1
ATOM 744 C C . ILE A 1 92 ? 2.671 7.391 3.661 1.00 80.38 92 ILE A C 1
ATOM 746 O O . ILE A 1 92 ? 3.620 7.317 2.887 1.00 80.38 92 ILE A O 1
ATOM 750 N N . PHE A 1 93 ? 1.403 7.459 3.247 1.00 82.06 93 PHE A N 1
ATOM 751 C CA . PHE A 1 93 ? 0.981 7.250 1.857 1.00 82.06 93 PHE A CA 1
ATOM 752 C C . PHE A 1 93 ? 0.678 8.545 1.100 1.00 82.06 93 PHE A C 1
ATOM 754 O O . PHE A 1 93 ? 0.602 8.535 -0.128 1.00 82.06 93 PHE A O 1
ATOM 761 N N . ASN A 1 94 ? 0.510 9.670 1.799 1.00 80.19 94 ASN A N 1
ATOM 762 C CA . ASN A 1 94 ? 0.449 10.979 1.168 1.00 80.19 94 ASN A CA 1
ATOM 763 C C . ASN A 1 94 ? 1.858 11.299 0.701 1.00 80.19 94 ASN A C 1
ATOM 765 O O . ASN A 1 94 ? 2.686 11.832 1.443 1.00 80.19 94 ASN A O 1
ATOM 769 N N . LYS A 1 95 ? 2.127 10.935 -0.550 1.00 67.12 95 LYS A N 1
ATOM 770 C CA . LYS A 1 95 ? 3.258 11.465 -1.282 1.00 67.12 95 LYS A CA 1
ATOM 771 C C . LYS A 1 95 ? 3.123 12.977 -1.187 1.00 67.12 95 LYS A C 1
ATOM 773 O O . LYS A 1 95 ? 2.228 13.543 -1.819 1.00 67.12 95 LYS A O 1
ATOM 778 N N . LEU A 1 96 ? 3.976 13.618 -0.378 1.00 46.28 96 LEU A N 1
ATOM 779 C CA . LEU A 1 96 ? 4.195 15.054 -0.460 1.00 46.28 96 LEU A CA 1
ATOM 780 C C . LEU A 1 96 ? 4.217 15.362 -1.953 1.00 46.28 96 LEU A C 1
ATOM 782 O O . LEU A 1 96 ? 5.099 14.895 -2.674 1.00 46.28 96 LEU A O 1
ATOM 786 N N . HIS A 1 97 ? 3.240 16.123 -2.433 1.00 42.09 97 HIS A N 1
ATOM 787 C CA . HIS A 1 97 ? 3.320 16.809 -3.715 1.00 42.09 97 HIS A CA 1
ATOM 788 C C . HIS A 1 97 ? 4.428 17.887 -3.631 1.00 42.09 97 HIS A C 1
ATOM 790 O O . HIS A 1 97 ? 4.226 19.043 -3.973 1.00 42.09 97 HIS A O 1
ATOM 796 N N . GLY A 1 98 ? 5.597 17.531 -3.094 1.00 41.31 98 GLY A N 1
ATOM 797 C CA . GLY A 1 98 ? 6.784 18.344 -2.886 1.00 41.31 98 GLY A CA 1
ATOM 798 C C . GLY A 1 98 ? 7.844 17.914 -3.883 1.00 41.31 98 GLY A C 1
ATOM 799 O O . GLY A 1 98 ? 8.896 17.409 -3.514 1.00 41.31 98 GLY A O 1
ATOM 800 N N . GLY A 1 99 ? 7.505 18.056 -5.157 1.00 35.03 99 GLY A N 1
ATOM 801 C CA . GLY A 1 99 ? 8.376 17.747 -6.281 1.00 35.03 99 GLY A CA 1
ATOM 802 C C . GLY A 1 99 ? 7.901 18.392 -7.577 1.00 35.03 99 GLY A C 1
ATOM 803 O O . GLY A 1 99 ? 8.232 17.895 -8.644 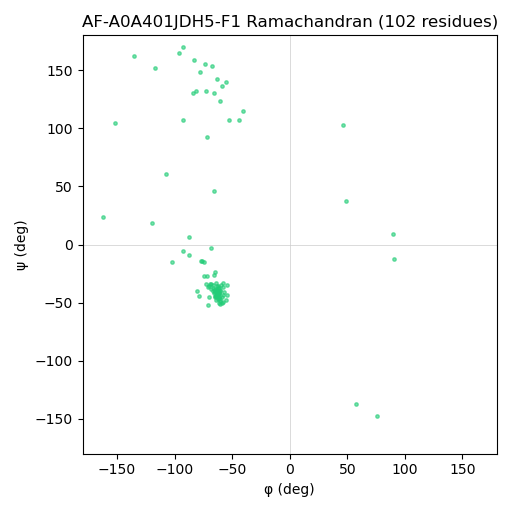1.00 35.03 99 GLY A O 1
ATOM 804 N N . SER A 1 100 ? 7.121 19.478 -7.503 1.00 32.38 100 SER A N 1
ATOM 805 C CA . SER A 1 100 ? 7.092 20.436 -8.601 1.00 32.38 100 SER A CA 1
ATOM 806 C C . SER A 1 100 ? 8.128 21.493 -8.266 1.00 32.38 100 SER A C 1
ATOM 808 O O . SER A 1 100 ? 7.966 22.285 -7.341 1.00 32.38 100 SER A O 1
ATOM 810 N N . VAL A 1 101 ? 9.225 21.423 -9.006 1.00 45.38 101 VAL A N 1
ATOM 811 C CA . VAL A 1 101 ? 10.175 22.504 -9.221 1.00 45.38 101 VAL A CA 1
ATOM 812 C C . VAL A 1 101 ? 9.381 23.780 -9.503 1.00 45.38 101 VAL A C 1
ATOM 814 O O . VAL A 1 101 ? 8.791 23.894 -10.567 1.00 45.38 101 VAL A O 1
ATOM 817 N N . HIS A 1 102 ? 9.335 24.704 -8.549 1.00 37.06 102 HIS A N 1
ATOM 818 C CA . HIS A 1 102 ? 9.137 26.126 -8.806 1.00 37.06 102 HIS A CA 1
ATOM 819 C C . HIS A 1 102 ? 9.815 26.918 -7.685 1.00 37.06 102 HIS A C 1
ATOM 821 O O . HIS A 1 102 ? 9.345 26.946 -6.553 1.00 37.06 102 HIS A O 1
ATOM 827 N N . GLU A 1 103 ? 10.970 27.475 -8.054 1.00 34.75 103 GLU A N 1
ATOM 828 C CA . GLU A 1 103 ? 11.479 28.796 -7.668 1.00 34.75 103 GLU A CA 1
ATOM 829 C C . GLU A 1 103 ? 11.395 29.200 -6.188 1.00 34.75 103 GLU A C 1
ATOM 831 O O . GLU A 1 103 ? 10.372 29.703 -5.728 1.00 34.75 103 GLU A O 1
ATOM 836 N N . ILE A 1 104 ? 12.547 29.123 -5.507 1.00 37.66 104 ILE A N 1
ATOM 837 C CA . ILE A 1 104 ? 13.132 30.255 -4.762 1.00 37.66 104 ILE A CA 1
ATOM 838 C C . ILE A 1 104 ? 14.624 30.307 -5.096 1.00 37.66 104 ILE A C 1
ATOM 840 O O . ILE A 1 104 ? 15.254 29.224 -5.081 1.00 37.66 104 ILE A O 1
#

Organism: NCBI:txid1559896

Solvent-accessible surface area (backbone atoms only — not comparable to full-atom values): 6134 Å² total; per-residue (Å²): 135,63,69,68,60,53,52,50,54,50,51,58,50,48,57,60,45,42,76,74,69,50,50,74,67,59,51,54,51,54,52,49,54,54,48,52,38,48,50,42,49,55,39,39,30,83,93,64,57,40,85,53,90,60,56,89,79,55,32,46,75,53,48,79,75,44,59,72,69,61,27,53,56,50,49,53,52,30,42,54,58,38,22,68,36,76,66,70,51,12,67,71,42,34,72,73,88,79,77,74,92,71,89,132

Mean predicted aligned error: 9.71 Å

Sequence (104 aa):
MNSATIVQKLWNYCNVLRDDGMSYGDYVEQLTYLLFLKMADERSRPPYNQASPVLAGYDWPSLVKKDGDELFDHYRHTLEELGKQKGLLGLIFNKLHGGSVHEI

Radius of gyration: 15.52 Å; Cα contacts (8 Å, |Δi|>4): 67; chains: 1; bounding box: 31×49×34 Å

Nearest PDB structures (foldseek):
  2okc-assembly2_B  TM=9.276E-01  e=2.895E-05  Bacteroides thetaiotaomicron VPI-5482
  2okc-assembly1_A  TM=9.242E-01  e=1.119E-04  Bacteroides thetaiotaomicron VPI-5482

InterPro domains:
  IPR022749 N6 adenine-specific DNA methyltransferase, N-terminal domain [PF12161] (7-51)
  IPR029063 S-adenosyl-L-methionine-dependent methyltransferase superfamily [SSF53335] (5-95)
  IPR038333 Type I restriction enzyme EcoKI-like, methylase subunit, N-terminal domain superfamily [G3DSA:1.20.1260.30] (1-99)